Protein AF-A0A1M6LLR6-F1 (afdb_monomer)

Sequence (169 aa):
MPSTTTLPHVFALAPDDRRVAYDAAAARALDAASEASAAHNARKVDPRSVLDYRGYQTMRMVCVLLVRHHDKPASIECSRDGTVARIYLPNSKMIAQPESSADFLLCVIPKWLAQKAELMGVTPDLAGDWSEEQRETWNRLKDARFSINRKIQSPPRLTTHAISRVNTA

Solvent-accessible surface area (backbone atoms only — not comparable to full-atom values): 10228 Å² total; per-residue (Å²): 137,86,84,81,83,82,77,82,80,81,82,75,77,55,75,68,60,50,49,56,51,48,52,57,48,50,51,52,50,50,51,52,50,50,51,51,50,51,52,57,72,64,61,65,86,64,88,72,60,103,67,62,33,57,61,32,40,76,65,42,41,41,51,44,68,31,26,43,75,48,84,47,99,65,28,38,36,25,16,70,40,63,55,90,67,73,42,77,45,47,53,94,59,47,44,76,41,89,86,37,56,85,58,34,42,33,32,39,29,41,42,71,57,35,53,76,69,66,64,64,78,82,82,62,74,75,66,68,97,67,54,71,69,56,52,53,51,49,52,56,48,52,54,47,33,51,53,50,36,49,37,27,76,56,44,82,76,80,77,78,74,75,80,76,76,80,80,85,124

Structure (mmCIF, N/CA/C/O backbone):
data_AF-A0A1M6LLR6-F1
#
_entry.id   AF-A0A1M6LLR6-F1
#
loop_
_atom_site.group_PDB
_atom_site.id
_atom_site.type_symbol
_atom_site.label_atom_id
_atom_site.label_alt_id
_atom_site.label_comp_id
_atom_site.label_asym_id
_atom_site.label_entity_id
_atom_site.label_seq_id
_atom_site.pdbx_PDB_ins_code
_atom_site.Cartn_x
_atom_site.Cartn_y
_atom_site.Cartn_z
_atom_site.occupancy
_atom_site.B_iso_or_equiv
_atom_site.auth_seq_id
_atom_site.auth_comp_id
_atom_site.auth_asym_id
_atom_site.auth_atom_id
_atom_site.pdbx_PDB_model_num
ATOM 1 N N . MET A 1 1 ? 8.058 -29.491 -85.177 1.00 45.19 1 MET A N 1
ATOM 2 C CA . MET A 1 1 ? 7.584 -30.138 -83.936 1.00 45.19 1 MET A CA 1
ATOM 3 C C . MET A 1 1 ? 7.765 -29.139 -82.795 1.00 45.19 1 MET A C 1
ATOM 5 O O . MET A 1 1 ? 8.902 -28.975 -82.374 1.00 45.19 1 MET A O 1
ATOM 9 N N . PRO A 1 2 ? 6.741 -28.381 -82.360 1.00 46.41 2 PRO A N 1
ATOM 10 C CA . PRO A 1 2 ? 6.871 -27.541 -81.174 1.00 46.41 2 PRO A CA 1
ATOM 11 C C . PRO A 1 2 ? 6.541 -28.364 -79.919 1.00 46.41 2 PRO A C 1
ATOM 13 O O . PRO A 1 2 ? 5.460 -28.939 -79.821 1.00 46.41 2 PRO A O 1
ATOM 16 N N . SER A 1 3 ? 7.479 -28.435 -78.976 1.00 44.53 3 SER A N 1
ATOM 17 C CA . SER A 1 3 ? 7.282 -29.079 -77.673 1.00 44.53 3 SER A CA 1
ATOM 18 C C . SER A 1 3 ? 6.487 -28.156 -76.751 1.00 44.53 3 SER A C 1
ATOM 20 O O . SER A 1 3 ? 6.908 -27.036 -76.466 1.00 44.53 3 SER A O 1
ATOM 22 N N . THR A 1 4 ? 5.324 -28.618 -76.300 1.00 45.88 4 THR A N 1
ATOM 23 C CA . THR A 1 4 ? 4.446 -27.906 -75.367 1.00 45.88 4 THR A CA 1
ATOM 24 C C . THR A 1 4 ? 4.966 -28.080 -73.938 1.00 45.88 4 THR A C 1
ATOM 26 O O . THR A 1 4 ? 4.928 -29.177 -73.389 1.00 45.88 4 THR A O 1
ATOM 29 N N . THR A 1 5 ? 5.462 -27.002 -73.328 1.00 50.72 5 THR A N 1
ATOM 30 C CA . THR A 1 5 ? 5.844 -26.976 -71.909 1.00 50.72 5 THR A CA 1
ATOM 31 C C . THR A 1 5 ? 4.598 -26.764 -71.051 1.00 50.72 5 THR A C 1
ATOM 33 O O . THR A 1 5 ? 4.053 -25.664 -70.993 1.00 50.72 5 THR A O 1
ATOM 36 N N . THR A 1 6 ? 4.140 -27.821 -70.385 1.00 50.09 6 THR A N 1
ATOM 37 C CA . THR A 1 6 ? 3.066 -27.773 -69.385 1.00 50.09 6 THR A CA 1
ATOM 38 C C . THR A 1 6 ? 3.591 -27.113 -68.106 1.00 50.09 6 THR A C 1
ATOM 40 O O . THR A 1 6 ? 4.474 -27.657 -67.446 1.00 50.09 6 THR A O 1
ATOM 43 N N . LEU A 1 7 ? 3.072 -25.934 -67.750 1.00 49.78 7 LEU A N 1
ATOM 44 C CA . LEU A 1 7 ? 3.360 -25.290 -66.463 1.00 49.78 7 LEU A CA 1
ATOM 45 C C . LEU A 1 7 ? 2.569 -25.983 -65.335 1.00 49.78 7 LEU A C 1
ATOM 47 O O . LEU A 1 7 ? 1.391 -26.290 -65.533 1.00 49.78 7 LEU A O 1
ATOM 51 N N . PRO A 1 8 ? 3.168 -26.228 -64.153 1.00 49.03 8 PRO A N 1
ATOM 52 C CA . PRO A 1 8 ? 2.475 -26.870 -63.045 1.00 49.03 8 PRO A CA 1
ATOM 53 C C . PRO A 1 8 ? 1.420 -25.938 -62.436 1.00 49.03 8 PRO A C 1
ATOM 55 O O . PRO A 1 8 ? 1.695 -24.797 -62.063 1.00 49.03 8 PRO A O 1
ATOM 58 N N . HIS A 1 9 ? 0.203 -26.469 -62.323 1.00 48.81 9 HIS A N 1
ATOM 59 C CA . HIS A 1 9 ? -0.921 -25.877 -61.609 1.00 48.81 9 HIS A CA 1
ATOM 60 C C . HIS A 1 9 ? -0.516 -25.592 -60.154 1.00 48.81 9 HIS A C 1
ATOM 62 O O . HIS A 1 9 ? -0.227 -26.508 -59.383 1.00 48.81 9 HIS A O 1
ATOM 68 N N . VAL A 1 10 ? -0.499 -24.317 -59.769 1.00 51.88 10 VAL A N 1
ATOM 69 C CA . VAL A 1 10 ? -0.325 -23.903 -58.374 1.00 51.88 10 VAL A CA 1
ATOM 70 C C . VAL A 1 10 ? -1.599 -24.294 -57.622 1.00 51.88 10 VAL A C 1
ATOM 72 O O . VAL A 1 10 ? -2.646 -23.671 -57.797 1.00 51.88 10 VAL A O 1
ATOM 75 N N . PHE A 1 11 ? -1.534 -25.362 -56.826 1.00 53.84 11 PHE A N 1
ATOM 76 C CA . PHE A 1 11 ? -2.622 -25.781 -55.943 1.00 53.84 11 PHE A CA 1
ATOM 77 C C . PHE A 1 11 ? -2.845 -24.714 -54.865 1.00 53.84 11 PHE A C 1
ATOM 79 O O . PHE A 1 11 ? -2.135 -24.650 -53.862 1.00 53.84 11 PHE A O 1
ATOM 86 N N . ALA A 1 12 ? -3.837 -23.850 -55.072 1.00 57.41 12 ALA A N 1
ATOM 87 C CA . ALA A 1 12 ? -4.344 -22.979 -54.026 1.00 57.41 12 ALA A CA 1
ATOM 88 C C . ALA A 1 12 ? -5.117 -23.838 -53.010 1.00 57.41 12 ALA A C 1
ATOM 90 O O . ALA A 1 12 ? -6.173 -24.372 -53.339 1.00 57.41 12 ALA A O 1
ATOM 91 N N . LEU A 1 13 ? -4.589 -23.968 -51.788 1.00 52.91 13 LEU A N 1
ATOM 92 C CA . LEU A 1 13 ? -5.243 -24.673 -50.674 1.00 52.91 13 LEU A CA 1
ATOM 93 C C . LEU A 1 13 ? -6.683 -24.173 -50.482 1.00 52.91 13 LEU A C 1
ATOM 95 O O . LEU A 1 13 ? -6.921 -22.955 -50.544 1.00 52.91 13 LEU A O 1
ATOM 99 N N . ALA A 1 14 ? -7.611 -25.108 -50.258 1.00 59.19 14 ALA A N 1
ATOM 100 C CA . ALA A 1 14 ? -9.032 -24.835 -50.085 1.00 59.19 14 ALA A CA 1
ATOM 101 C C . ALA A 1 14 ? -9.282 -23.941 -48.849 1.00 59.19 14 ALA A C 1
ATOM 103 O O . ALA A 1 14 ? -8.467 -23.920 -47.923 1.00 59.19 14 ALA A O 1
ATOM 104 N N . PRO A 1 15 ? -10.378 -23.161 -48.809 1.00 60.00 15 PRO A N 1
ATOM 105 C CA . PRO A 1 15 ? -10.627 -22.182 -47.744 1.00 60.00 15 PRO A CA 1
ATOM 106 C C . PRO A 1 15 ? -10.642 -22.770 -46.324 1.00 60.00 15 PRO A C 1
ATOM 108 O O . PRO A 1 15 ? -10.207 -22.097 -45.389 1.00 60.00 15 PRO A O 1
ATOM 111 N N . ASP A 1 16 ? -11.092 -24.017 -46.168 1.00 59.38 16 ASP A N 1
ATOM 112 C CA . ASP A 1 16 ? -11.144 -24.704 -44.873 1.00 59.38 16 ASP A CA 1
ATOM 113 C C . ASP A 1 16 ? -9.754 -25.141 -44.384 1.00 59.38 16 ASP A C 1
ATOM 115 O O . ASP A 1 16 ? -9.439 -24.969 -43.206 1.00 59.38 16 ASP A O 1
ATOM 119 N N . ASP A 1 17 ? -8.859 -25.550 -45.289 1.00 58.59 17 ASP A N 1
ATOM 120 C CA . ASP A 1 17 ? -7.465 -25.883 -44.953 1.00 58.59 17 ASP A CA 1
ATOM 121 C C . ASP A 1 17 ? -6.675 -24.649 -44.495 1.00 58.59 17 ASP A C 1
ATOM 123 O O . ASP A 1 17 ? -5.777 -24.735 -43.654 1.00 58.59 17 ASP A O 1
ATOM 127 N N . ARG A 1 18 ? -7.030 -23.463 -45.012 1.00 57.47 18 ARG A N 1
ATOM 128 C CA . ARG A 1 18 ? -6.416 -22.199 -44.582 1.00 57.47 18 ARG A CA 1
ATOM 129 C C . ARG A 1 18 ? -6.793 -21.856 -43.151 1.00 57.47 18 ARG A C 1
ATOM 131 O O . ARG A 1 18 ? -5.926 -21.410 -42.412 1.00 57.47 18 ARG A O 1
ATOM 138 N N . ARG A 1 19 ? -8.050 -22.073 -42.747 1.00 64.62 19 ARG A N 1
ATOM 139 C CA . ARG A 1 19 ? -8.503 -21.825 -41.366 1.00 64.62 19 ARG A CA 1
ATOM 140 C C . ARG A 1 19 ? -7.748 -22.696 -40.372 1.00 64.62 19 ARG A C 1
ATOM 142 O O . ARG A 1 19 ? -7.179 -22.162 -39.431 1.00 64.62 19 ARG A O 1
ATOM 149 N N . VAL A 1 20 ? -7.624 -23.990 -40.661 1.00 69.44 20 VAL A N 1
ATOM 150 C CA . VAL A 1 20 ? -6.840 -24.920 -39.833 1.00 69.44 20 VAL A CA 1
ATOM 151 C C . VAL A 1 20 ? -5.369 -24.492 -39.757 1.00 69.44 20 VAL A C 1
ATOM 153 O O . VAL A 1 20 ? -4.770 -24.508 -38.682 1.00 69.44 20 VAL A O 1
ATOM 156 N N . ALA A 1 21 ? -4.784 -24.040 -40.871 1.00 69.25 21 ALA A N 1
ATOM 157 C CA . ALA A 1 21 ? -3.415 -23.528 -40.888 1.00 69.25 21 ALA A CA 1
ATOM 158 C C . ALA A 1 21 ? -3.250 -22.220 -40.089 1.00 69.25 21 ALA A C 1
ATOM 160 O O . ALA A 1 21 ? -2.228 -22.042 -39.421 1.00 69.25 21 ALA A O 1
ATOM 161 N N . TYR A 1 22 ? -4.240 -21.323 -40.130 1.00 71.69 22 TYR A N 1
ATOM 162 C CA . TYR A 1 22 ? -4.252 -20.088 -39.345 1.00 71.69 22 TYR A CA 1
ATOM 163 C C . TYR A 1 22 ? -4.425 -20.363 -37.854 1.00 71.69 22 TYR A C 1
ATOM 165 O O . TYR A 1 22 ? -3.678 -19.794 -37.063 1.00 71.69 22 TYR A O 1
ATOM 173 N N . ASP A 1 23 ? -5.318 -21.271 -37.468 1.00 72.00 23 ASP A N 1
ATOM 174 C CA . ASP A 1 23 ? -5.530 -21.647 -36.068 1.00 72.00 23 ASP A CA 1
ATOM 175 C C . ASP A 1 23 ? -4.280 -22.324 -35.491 1.00 72.00 23 ASP A C 1
ATOM 177 O O . ASP A 1 23 ? -3.820 -21.982 -34.401 1.00 72.00 23 ASP A O 1
ATOM 181 N N . ALA A 1 24 ? -3.636 -23.200 -36.268 1.00 76.25 24 ALA A N 1
ATOM 182 C CA . ALA A 1 24 ? -2.366 -23.816 -35.890 1.00 76.25 24 ALA A CA 1
ATOM 183 C C . ALA A 1 24 ? -1.201 -22.810 -35.833 1.00 76.25 24 ALA A C 1
ATOM 185 O O . ALA A 1 24 ? -0.244 -23.000 -35.080 1.00 76.25 24 ALA A O 1
ATOM 186 N N . ALA A 1 25 ? -1.225 -21.749 -36.644 1.00 72.88 25 ALA A N 1
ATOM 187 C CA . ALA A 1 25 ? -0.246 -20.664 -36.568 1.00 72.88 25 ALA A CA 1
ATOM 188 C C . ALA A 1 25 ? -0.504 -19.749 -35.360 1.00 72.88 25 ALA A C 1
ATOM 190 O O . ALA A 1 25 ? 0.448 -19.352 -34.689 1.00 72.88 25 ALA A O 1
ATOM 191 N N . ALA A 1 26 ? -1.770 -19.466 -35.050 1.00 72.81 26 ALA A N 1
ATOM 192 C CA . ALA A 1 26 ? -2.179 -18.673 -33.898 1.00 72.81 26 ALA A CA 1
ATOM 193 C C . ALA A 1 26 ? -1.842 -19.381 -32.580 1.00 72.81 26 ALA A C 1
ATOM 195 O O . ALA A 1 26 ? -1.263 -18.754 -31.697 1.00 72.81 26 ALA A O 1
ATOM 196 N N . ALA A 1 27 ? -2.111 -20.687 -32.476 1.00 77.88 27 ALA A N 1
ATOM 197 C CA . ALA A 1 27 ? -1.740 -21.495 -31.314 1.00 77.88 27 ALA A CA 1
ATOM 198 C C . ALA A 1 27 ? -0.223 -21.467 -31.070 1.00 77.88 27 ALA A C 1
ATOM 200 O O . ALA A 1 27 ? 0.225 -21.123 -29.981 1.00 77.88 27 ALA A O 1
ATOM 201 N N . ARG A 1 28 ? 0.580 -21.686 -32.122 1.00 77.81 28 ARG A N 1
ATOM 202 C CA . ARG A 1 28 ? 2.049 -21.606 -32.034 1.00 77.81 28 ARG A CA 1
ATOM 203 C C . ARG A 1 28 ? 2.555 -20.216 -31.651 1.00 77.81 28 ARG A C 1
ATOM 205 O O . ARG A 1 28 ? 3.538 -20.107 -30.926 1.00 77.81 28 ARG A O 1
ATOM 212 N N . ALA A 1 29 ? 1.911 -19.154 -32.132 1.00 73.62 29 ALA A N 1
ATOM 213 C CA . ALA A 1 29 ? 2.262 -17.788 -31.752 1.00 73.62 29 ALA A CA 1
ATOM 214 C C . ALA A 1 29 ? 1.934 -17.503 -30.278 1.00 73.62 29 ALA A C 1
ATOM 216 O O . ALA A 1 29 ? 2.697 -16.808 -29.608 1.00 73.62 29 ALA A O 1
ATOM 217 N N . LEU A 1 30 ? 0.830 -18.057 -29.770 1.00 74.62 30 LEU A N 1
ATOM 218 C CA . LEU A 1 30 ? 0.432 -17.935 -28.370 1.00 74.62 3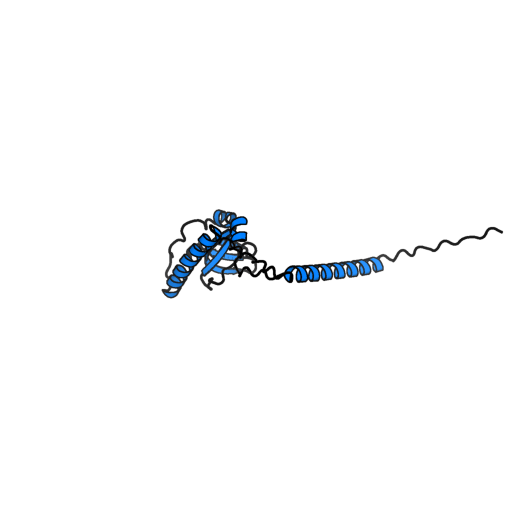0 LEU A CA 1
ATOM 219 C C . LEU A 1 30 ? 1.410 -18.672 -27.445 1.00 74.62 30 LEU A C 1
ATOM 221 O O . LEU A 1 30 ? 1.852 -18.103 -26.448 1.00 74.62 30 LEU A O 1
ATOM 225 N N . ASP A 1 31 ? 1.802 -19.892 -27.816 1.00 78.88 31 ASP A N 1
ATOM 226 C CA . ASP A 1 31 ? 2.773 -20.694 -27.069 1.00 78.88 31 ASP A CA 1
ATOM 227 C C . ASP A 1 31 ? 4.150 -20.021 -27.060 1.00 78.88 31 ASP A C 1
ATOM 229 O O . ASP A 1 31 ? 4.745 -19.838 -25.999 1.00 78.88 31 ASP A O 1
ATOM 233 N N . ALA A 1 32 ? 4.612 -19.522 -28.212 1.00 73.06 32 ALA A N 1
ATOM 234 C CA . ALA A 1 32 ? 5.861 -18.767 -28.304 1.00 73.06 32 ALA A CA 1
ATOM 235 C C . ALA A 1 32 ? 5.828 -17.467 -27.478 1.00 73.06 32 ALA A C 1
ATOM 237 O O . ALA A 1 32 ? 6.834 -17.085 -26.879 1.00 73.06 32 ALA A O 1
ATOM 238 N N . ALA A 1 33 ? 4.681 -16.782 -27.411 1.00 66.94 33 ALA A N 1
ATOM 239 C CA . ALA A 1 33 ? 4.509 -15.600 -26.569 1.00 66.94 33 ALA A CA 1
ATOM 240 C C . ALA A 1 33 ? 4.506 -15.953 -25.071 1.00 66.94 33 ALA A C 1
ATOM 242 O O . ALA A 1 33 ? 5.089 -15.223 -24.265 1.00 66.94 33 ALA A O 1
ATOM 243 N N . SER A 1 34 ? 3.895 -17.081 -24.703 1.00 69.19 34 SER A N 1
ATOM 244 C CA . SER A 1 34 ? 3.884 -17.613 -23.338 1.00 69.19 34 SER A CA 1
ATOM 245 C C . SER A 1 34 ? 5.294 -18.003 -22.883 1.00 69.19 34 SER A C 1
ATOM 247 O O . SER A 1 34 ? 5.752 -17.563 -21.827 1.00 69.19 34 SER A O 1
ATOM 249 N N . GLU A 1 35 ? 6.041 -18.723 -23.722 1.00 68.62 35 GLU A N 1
ATOM 250 C CA . GLU A 1 35 ? 7.433 -19.097 -23.459 1.00 68.62 35 GLU A CA 1
ATOM 251 C C . GLU A 1 35 ? 8.358 -17.878 -23.407 1.00 68.62 35 GLU A C 1
ATOM 253 O O . GLU A 1 35 ? 9.211 -17.787 -22.523 1.00 68.62 35 GLU A O 1
ATOM 258 N N . ALA A 1 36 ? 8.169 -16.893 -24.291 1.00 65.75 36 ALA A N 1
ATOM 259 C CA . ALA A 1 36 ? 8.917 -15.640 -24.244 1.00 65.75 36 ALA A CA 1
ATOM 260 C C . ALA A 1 36 ? 8.625 -14.845 -22.960 1.00 65.75 36 ALA A C 1
ATOM 262 O O . ALA A 1 36 ? 9.546 -14.265 -22.383 1.00 65.75 36 ALA A O 1
ATOM 263 N N . SER A 1 37 ? 7.377 -14.845 -22.479 1.00 55.00 37 SER A N 1
ATOM 264 C CA . SER A 1 37 ? 6.997 -14.232 -21.200 1.00 55.00 37 SER A CA 1
ATOM 265 C C . SER A 1 37 ? 7.629 -14.967 -20.015 1.00 55.00 37 SER A C 1
ATOM 267 O O . SER A 1 37 ? 8.234 -14.336 -19.147 1.00 55.00 37 SER A O 1
ATOM 269 N N . ALA A 1 38 ? 7.590 -16.301 -20.012 1.00 60.12 38 ALA A N 1
ATOM 270 C CA . ALA A 1 38 ? 8.233 -17.125 -18.993 1.00 60.12 38 ALA A CA 1
ATOM 271 C C . ALA A 1 38 ? 9.758 -16.924 -18.975 1.00 60.12 38 ALA A C 1
ATOM 273 O O . ALA A 1 38 ? 10.346 -16.732 -17.912 1.00 60.12 38 ALA A O 1
ATOM 274 N N . ALA A 1 39 ? 10.400 -16.871 -20.144 1.00 59.84 39 ALA A N 1
ATOM 275 C CA . ALA A 1 39 ? 11.830 -16.609 -20.282 1.00 59.84 39 ALA A CA 1
ATOM 276 C C . ALA A 1 39 ? 12.207 -15.165 -19.905 1.00 59.84 39 ALA A C 1
ATOM 278 O O . ALA A 1 39 ? 13.278 -14.939 -19.342 1.00 59.84 39 ALA A O 1
ATOM 279 N N . HIS A 1 40 ? 11.339 -14.185 -20.174 1.00 54.25 40 HIS A N 1
ATOM 280 C CA . HIS A 1 40 ? 11.505 -12.809 -19.704 1.00 54.25 40 HIS A CA 1
ATOM 281 C C . HIS A 1 40 ? 11.416 -12.733 -18.172 1.00 54.25 40 HIS A C 1
ATOM 283 O O . HIS A 1 40 ? 12.237 -12.069 -17.546 1.00 54.25 40 HIS A O 1
ATOM 289 N N . ASN A 1 41 ? 10.488 -13.474 -17.562 1.00 54.34 41 ASN A N 1
ATOM 290 C CA . ASN A 1 41 ? 10.348 -13.571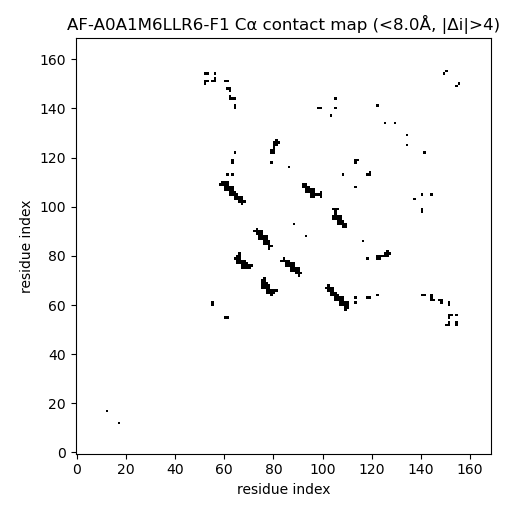 -16.107 1.00 54.34 41 ASN A CA 1
ATOM 291 C C . ASN A 1 41 ? 11.476 -14.391 -15.449 1.00 54.34 41 ASN A C 1
ATOM 293 O O . ASN A 1 41 ? 11.794 -14.171 -14.284 1.00 54.34 41 ASN A O 1
ATOM 297 N N . ALA A 1 42 ? 12.123 -15.296 -16.192 1.00 54.59 42 ALA A N 1
ATOM 298 C CA . ALA A 1 42 ? 13.272 -16.081 -15.736 1.00 54.59 42 ALA A CA 1
ATOM 299 C C . ALA A 1 42 ? 14.622 -15.340 -15.855 1.00 54.59 42 ALA A C 1
ATOM 301 O O . ALA A 1 42 ? 15.630 -15.777 -15.289 1.00 54.59 42 ALA A O 1
ATOM 302 N N . ARG A 1 43 ? 14.689 -14.213 -16.579 1.00 52.03 43 ARG A N 1
ATOM 303 C CA . ARG A 1 43 ? 15.922 -13.425 -16.718 1.00 52.03 43 ARG A CA 1
ATOM 304 C C . ARG A 1 43 ? 16.177 -12.599 -15.455 1.00 52.03 43 ARG A C 1
ATOM 306 O O . ARG A 1 43 ? 15.740 -11.464 -15.343 1.00 52.03 43 ARG A O 1
ATOM 313 N N . LYS A 1 44 ? 16.994 -13.190 -14.574 1.00 47.41 44 LYS A N 1
ATOM 314 C CA . LYS A 1 44 ? 17.635 -12.618 -13.376 1.00 47.41 44 LYS A CA 1
ATOM 315 C C . LYS A 1 44 ? 16.657 -12.088 -12.325 1.00 47.41 44 LYS A C 1
ATOM 317 O O . LYS A 1 44 ? 16.201 -10.953 -12.391 1.00 47.41 44 LYS A O 1
ATOM 322 N N . VAL A 1 45 ? 16.499 -12.863 -11.254 1.00 47.66 45 VAL A N 1
ATOM 323 C CA . VAL A 1 45 ? 16.222 -12.291 -9.934 1.00 47.66 45 VAL A CA 1
ATOM 324 C C . VAL A 1 45 ? 17.383 -11.339 -9.623 1.00 47.66 45 VAL A C 1
ATOM 326 O O . VAL A 1 45 ? 18.495 -11.776 -9.327 1.00 47.66 45 VAL A O 1
ATOM 329 N N . ASP A 1 46 ? 17.166 -10.037 -9.813 1.00 44.72 46 ASP A N 1
ATOM 330 C CA . ASP A 1 46 ? 18.111 -9.006 -9.389 1.00 44.72 46 ASP A CA 1
ATOM 331 C C . ASP A 1 46 ? 18.280 -9.142 -7.860 1.00 44.72 46 ASP A C 1
ATOM 333 O O . ASP A 1 46 ? 17.278 -9.212 -7.147 1.00 44.72 46 ASP A O 1
ATOM 337 N N . PRO A 1 47 ? 19.512 -9.206 -7.322 1.00 43.62 47 PRO A N 1
ATOM 338 C CA . PRO A 1 47 ? 19.770 -9.351 -5.884 1.00 43.62 47 PRO A CA 1
ATOM 339 C C . PRO A 1 47 ? 19.305 -8.153 -5.031 1.00 43.62 47 PRO A C 1
ATOM 341 O O . PRO A 1 47 ? 19.509 -8.137 -3.815 1.00 43.62 47 PRO A O 1
ATOM 344 N N . ARG A 1 48 ? 18.677 -7.138 -5.632 1.00 49.03 48 ARG A N 1
ATOM 345 C CA . ARG A 1 48 ? 17.940 -6.083 -4.931 1.00 49.03 48 ARG A CA 1
ATOM 346 C C . ARG A 1 48 ? 16.658 -6.670 -4.343 1.00 49.03 48 ARG A C 1
ATOM 348 O O . ARG A 1 48 ? 15.649 -6.802 -5.026 1.00 49.03 48 ARG A O 1
ATOM 355 N N . SER A 1 49 ? 16.747 -7.040 -3.068 1.00 44.97 49 SER A N 1
ATOM 356 C CA . SER A 1 49 ? 15.639 -7.449 -2.204 1.00 44.97 49 SER A CA 1
ATOM 357 C C . SER A 1 49 ? 14.334 -6.722 -2.530 1.00 44.97 49 SER A C 1
ATOM 359 O O . SER A 1 49 ? 14.367 -5.517 -2.726 1.00 44.97 49 SER A O 1
ATOM 361 N N . VAL A 1 50 ? 13.234 -7.485 -2.568 1.00 53.53 50 VAL A N 1
ATOM 362 C CA . VAL A 1 50 ? 11.786 -7.230 -2.339 1.00 53.53 50 VAL A CA 1
ATOM 363 C C . VAL A 1 50 ? 11.198 -5.800 -2.489 1.00 53.53 50 VAL A C 1
ATOM 365 O O . VAL A 1 50 ? 10.016 -5.677 -2.787 1.00 53.53 50 VAL A O 1
ATOM 368 N N . LEU A 1 51 ? 11.948 -4.707 -2.332 1.00 58.78 51 LEU A N 1
ATOM 369 C CA . LEU A 1 51 ? 11.538 -3.311 -2.482 1.00 58.78 51 LEU A CA 1
ATOM 370 C C . LEU A 1 51 ? 12.653 -2.477 -3.161 1.00 58.78 51 LEU A C 1
ATOM 372 O O . LEU A 1 51 ? 13.563 -1.973 -2.496 1.00 58.78 51 LEU A O 1
ATOM 376 N N . ASP A 1 52 ? 12.571 -2.270 -4.482 1.00 73.00 52 ASP A N 1
ATOM 377 C CA . ASP A 1 52 ? 13.458 -1.343 -5.209 1.00 73.00 52 ASP A CA 1
ATOM 378 C C . ASP A 1 52 ? 13.063 0.122 -4.949 1.00 73.00 52 ASP A C 1
ATOM 380 O O . ASP A 1 52 ? 12.386 0.786 -5.740 1.00 73.00 52 ASP A O 1
ATOM 384 N N . TYR A 1 53 ? 13.510 0.655 -3.811 1.00 76.38 53 TYR A N 1
ATOM 385 C CA . TYR A 1 53 ? 13.217 2.029 -3.402 1.00 76.38 53 TYR A CA 1
ATOM 386 C C . TYR A 1 53 ? 13.732 3.094 -4.381 1.00 76.38 53 TYR A C 1
ATOM 388 O O . TYR A 1 53 ? 13.188 4.199 -4.413 1.00 76.38 53 TYR A O 1
ATOM 396 N N . ARG A 1 54 ? 14.749 2.781 -5.198 1.00 74.31 54 ARG A N 1
ATOM 397 C CA . ARG A 1 54 ? 15.239 3.692 -6.245 1.00 74.31 54 ARG A CA 1
ATOM 398 C C . ARG A 1 54 ? 14.231 3.787 -7.378 1.00 74.31 54 ARG A C 1
ATOM 400 O O . ARG A 1 54 ? 13.842 4.894 -7.743 1.00 74.31 54 ARG A O 1
ATOM 407 N N . GLY A 1 55 ? 13.761 2.641 -7.871 1.00 81.44 55 GLY A N 1
ATOM 408 C CA . GLY A 1 55 ? 12.669 2.582 -8.839 1.00 81.44 55 GLY A CA 1
ATOM 409 C C . GLY A 1 55 ? 11.426 3.313 -8.328 1.00 81.44 55 GLY A C 1
ATOM 410 O O . GLY A 1 55 ? 10.852 4.139 -9.038 1.00 81.44 55 GLY A O 1
ATOM 411 N N . TYR A 1 56 ? 11.071 3.111 -7.057 1.00 85.94 56 TYR A N 1
ATOM 412 C CA . TYR A 1 56 ? 9.950 3.807 -6.419 1.00 85.94 56 TYR A CA 1
ATOM 413 C C . TYR A 1 56 ? 10.132 5.325 -6.376 1.00 85.94 56 TYR A C 1
ATOM 415 O O . TYR A 1 56 ? 9.176 6.056 -6.644 1.00 85.94 56 TYR A O 1
ATOM 423 N N . GLN A 1 57 ? 11.341 5.818 -6.097 1.00 84.19 57 GLN A N 1
ATOM 424 C CA . GLN A 1 57 ? 11.631 7.250 -6.135 1.00 84.19 57 GLN A CA 1
ATOM 425 C C . GLN A 1 57 ? 11.422 7.821 -7.543 1.00 84.19 57 GLN A C 1
ATOM 427 O O . GLN A 1 57 ? 10.738 8.837 -7.704 1.00 84.19 57 GLN A O 1
ATOM 432 N N . THR A 1 58 ? 11.975 7.153 -8.561 1.00 83.88 58 THR A N 1
ATOM 433 C CA . THR A 1 58 ? 11.870 7.559 -9.969 1.00 83.88 58 THR A CA 1
ATOM 434 C C . THR A 1 58 ? 10.419 7.565 -10.446 1.00 83.88 58 THR A C 1
ATOM 436 O O . THR A 1 58 ? 9.983 8.524 -11.079 1.00 83.88 58 THR A O 1
ATOM 439 N N . MET A 1 59 ? 9.642 6.546 -10.074 1.00 84.75 59 MET A N 1
ATOM 440 C CA . MET A 1 59 ? 8.218 6.423 -10.409 1.00 84.75 59 MET A CA 1
ATOM 441 C C . MET A 1 59 ? 7.299 7.281 -9.526 1.00 84.75 59 MET A C 1
ATOM 443 O O . MET A 1 59 ? 6.079 7.236 -9.682 1.00 84.75 59 MET A O 1
ATOM 447 N N . ARG A 1 60 ? 7.860 8.083 -8.608 1.00 89.56 60 ARG A N 1
ATOM 448 C CA . ARG A 1 60 ? 7.110 8.929 -7.664 1.00 89.56 60 ARG A CA 1
ATOM 449 C C . ARG A 1 60 ? 6.084 8.127 -6.858 1.00 89.56 60 ARG A C 1
ATOM 451 O O . ARG A 1 60 ? 4.941 8.553 -6.702 1.00 89.56 60 ARG A O 1
ATOM 458 N N . MET A 1 61 ? 6.489 6.972 -6.347 1.00 91.44 61 MET A N 1
ATOM 459 C CA . MET A 1 61 ? 5.668 6.161 -5.453 1.00 91.44 61 MET A CA 1
ATOM 460 C C . MET A 1 61 ? 5.721 6.711 -4.022 1.00 91.44 61 MET A C 1
ATOM 462 O O . MET A 1 61 ? 6.672 7.391 -3.634 1.00 91.44 61 MET A O 1
ATOM 466 N N . VAL A 1 62 ? 4.695 6.417 -3.232 1.00 92.31 62 VAL A N 1
ATOM 467 C CA . VAL A 1 62 ? 4.589 6.772 -1.813 1.00 92.31 62 VAL A CA 1
ATOM 468 C C . VAL A 1 62 ? 3.979 5.613 -1.040 1.00 92.31 62 VAL A C 1
ATOM 470 O O . VAL A 1 62 ? 3.153 4.876 -1.572 1.00 92.31 62 VAL A O 1
ATOM 473 N N . CYS A 1 63 ? 4.376 5.462 0.218 1.00 92.12 63 CYS A N 1
ATOM 474 C CA . CYS A 1 63 ? 3.806 4.481 1.130 1.00 92.12 63 CYS A CA 1
ATOM 475 C C . CYS A 1 63 ? 2.672 5.101 1.956 1.00 92.12 63 CYS A C 1
ATOM 477 O O . CYS A 1 63 ? 2.832 6.164 2.577 1.00 92.12 63 CYS A O 1
ATOM 479 N N . VAL A 1 64 ? 1.525 4.432 1.971 1.00 92.94 64 VAL A N 1
ATOM 480 C CA . VAL A 1 64 ? 0.321 4.827 2.706 1.00 92.94 64 VAL A CA 1
ATOM 481 C C . VAL A 1 64 ? -0.137 3.680 3.604 1.00 92.94 64 VAL A C 1
ATOM 483 O O . VAL A 1 64 ? 0.062 2.509 3.283 1.00 92.94 64 VAL A O 1
ATOM 486 N N . LEU A 1 65 ? -0.723 4.042 4.743 1.00 93.19 65 LEU A N 1
ATOM 487 C CA . LEU A 1 65 ? -1.309 3.119 5.711 1.00 93.19 65 LEU A CA 1
ATOM 488 C C . LEU A 1 65 ? -2.817 3.348 5.732 1.00 93.19 65 LEU A C 1
ATOM 490 O O . LEU A 1 65 ? -3.247 4.500 5.809 1.00 93.19 65 LEU A O 1
ATOM 494 N N . LEU A 1 66 ? -3.582 2.267 5.623 1.00 92.12 66 LEU A N 1
ATOM 495 C CA . LEU A 1 66 ? -5.030 2.285 5.449 1.00 92.12 66 LEU A CA 1
ATOM 496 C C . LEU A 1 66 ? -5.681 1.178 6.275 1.00 92.12 66 LEU A C 1
ATOM 498 O O . LEU A 1 66 ? -5.062 0.152 6.553 1.00 92.12 66 LEU A O 1
ATOM 502 N N . VAL A 1 67 ? -6.952 1.368 6.602 1.00 91.38 67 VAL A N 1
ATOM 503 C CA . VAL A 1 67 ? -7.805 0.342 7.208 1.00 91.38 67 VAL A CA 1
ATOM 504 C C . VAL A 1 67 ? -8.481 -0.439 6.098 1.00 91.38 67 VAL A C 1
ATOM 506 O O . VAL A 1 67 ? -9.128 0.151 5.230 1.00 91.38 67 VAL A O 1
ATOM 509 N N . ARG A 1 68 ? -8.306 -1.754 6.103 1.00 91.12 68 ARG A N 1
ATOM 510 C CA . ARG A 1 68 ? -8.896 -2.670 5.135 1.00 91.12 68 ARG A CA 1
ATOM 511 C C . ARG A 1 68 ? -10.308 -3.035 5.587 1.00 91.12 68 ARG A C 1
ATOM 513 O O . ARG A 1 68 ? -10.512 -3.387 6.740 1.00 91.12 68 ARG A O 1
ATOM 520 N N . HIS A 1 69 ? -11.267 -2.959 4.669 1.00 88.62 69 HIS A N 1
ATOM 521 C CA . HIS A 1 69 ? -12.657 -3.353 4.924 1.00 88.62 69 HIS A CA 1
ATOM 522 C C . HIS A 1 69 ? -13.017 -4.636 4.184 1.00 88.62 69 HIS A C 1
ATOM 524 O O . HIS A 1 69 ? -13.545 -5.569 4.777 1.00 88.62 69 HIS A O 1
ATOM 530 N N . HIS A 1 70 ? -12.746 -4.684 2.877 1.00 85.81 70 HIS A N 1
ATOM 531 C CA . HIS A 1 70 ? -13.093 -5.833 2.045 1.00 85.81 70 HIS A CA 1
ATOM 532 C C . HIS A 1 70 ? -12.144 -5.967 0.853 1.00 85.81 70 HIS A C 1
ATOM 534 O O . HIS A 1 70 ? -11.890 -5.003 0.127 1.00 85.81 70 HIS A O 1
ATOM 540 N N . ASP A 1 71 ? -11.702 -7.191 0.577 1.00 85.44 71 ASP A N 1
ATOM 541 C CA . ASP A 1 71 ? -10.868 -7.497 -0.582 1.00 85.44 71 ASP A CA 1
ATOM 542 C C . ASP A 1 71 ? -11.744 -7.936 -1.760 1.00 85.44 71 ASP A C 1
ATOM 544 O O . ASP A 1 71 ? -12.511 -8.893 -1.668 1.00 85.44 71 ASP A O 1
ATOM 548 N N . LYS A 1 72 ? -11.679 -7.210 -2.881 1.00 84.69 72 LYS A N 1
ATOM 549 C CA . LYS A 1 72 ? -12.312 -7.610 -4.147 1.00 84.69 72 LYS A CA 1
ATOM 550 C C . LYS A 1 72 ? -11.218 -8.074 -5.117 1.00 84.69 72 LYS A C 1
ATOM 552 O O . LYS A 1 72 ? -10.089 -7.584 -5.044 1.00 84.69 72 LYS A O 1
ATOM 557 N N . PRO A 1 73 ? -11.528 -8.955 -6.086 1.00 83.06 73 PRO A N 1
ATOM 558 C CA . PRO A 1 73 ? -10.518 -9.497 -7.001 1.00 83.06 73 PRO A CA 1
ATOM 559 C C . PRO A 1 73 ? -9.695 -8.429 -7.744 1.00 83.06 73 PRO A C 1
ATOM 561 O O . PRO A 1 73 ? -8.494 -8.591 -7.948 1.00 83.06 73 PRO A O 1
ATOM 564 N N . ALA A 1 74 ? -10.324 -7.308 -8.117 1.00 87.12 74 ALA A N 1
ATOM 565 C CA . ALA A 1 74 ? -9.680 -6.223 -8.862 1.00 87.12 74 ALA A CA 1
ATOM 566 C C . ALA A 1 74 ? -9.238 -5.027 -7.995 1.00 87.12 74 ALA A C 1
ATOM 568 O O . ALA A 1 74 ? -8.465 -4.185 -8.463 1.00 87.12 74 ALA A O 1
ATOM 569 N N . SER A 1 75 ? -9.726 -4.916 -6.758 1.00 91.88 75 SER A N 1
ATOM 570 C CA . SER A 1 75 ? -9.511 -3.740 -5.909 1.00 91.88 75 SER A CA 1
ATOM 571 C C . SER A 1 75 ? -9.695 -4.047 -4.430 1.00 91.88 75 SER A C 1
ATOM 573 O O . SER A 1 75 ? -10.563 -4.839 -4.078 1.00 91.88 75 SER A O 1
ATOM 575 N N . ILE A 1 76 ? -9.010 -3.313 -3.564 1.00 90.25 76 ILE A N 1
ATOM 576 C CA . ILE A 1 76 ? -9.263 -3.339 -2.123 1.00 90.25 76 ILE A CA 1
ATOM 577 C C . ILE A 1 76 ? -10.140 -2.155 -1.729 1.00 90.25 76 ILE A C 1
ATOM 579 O O . ILE A 1 76 ? -9.891 -1.012 -2.118 1.00 90.25 76 ILE A O 1
ATOM 583 N N . GLU A 1 77 ? -11.179 -2.449 -0.955 1.00 92.06 77 GLU A N 1
ATOM 584 C CA . GLU A 1 77 ? -12.017 -1.469 -0.282 1.00 92.06 77 GLU A CA 1
ATOM 585 C C . GLU A 1 77 ? -11.390 -1.138 1.072 1.00 92.06 77 GLU A C 1
ATOM 587 O O . GLU A 1 77 ? -11.205 -2.006 1.928 1.00 92.06 77 GLU A O 1
ATOM 592 N N . CYS A 1 78 ? -11.020 0.123 1.248 1.00 91.44 78 CYS A N 1
ATOM 593 C CA . CYS A 1 78 ? -10.266 0.594 2.399 1.00 91.44 78 CYS A CA 1
ATOM 594 C C . CYS A 1 78 ? -10.744 1.977 2.843 1.00 91.44 78 CYS A C 1
ATOM 596 O O . CYS A 1 78 ? -11.540 2.622 2.171 1.00 91.44 78 CYS A O 1
ATOM 598 N N . SER A 1 79 ? -10.278 2.436 3.992 1.00 89.81 79 SER A N 1
ATOM 599 C CA . SER A 1 79 ? -10.492 3.801 4.474 1.00 89.81 79 SER A CA 1
ATOM 600 C C . SER A 1 79 ? -9.207 4.324 5.097 1.00 89.81 79 SER A C 1
ATOM 602 O O . SER A 1 79 ? -8.284 3.560 5.387 1.00 89.81 79 SER A O 1
ATOM 604 N N . ARG A 1 80 ? -9.125 5.637 5.288 1.00 85.25 80 ARG A N 1
ATOM 605 C CA . ARG A 1 80 ? -7.921 6.268 5.832 1.00 85.25 80 ARG A CA 1
ATOM 606 C C . ARG A 1 80 ? -7.750 6.029 7.338 1.00 85.25 80 ARG A C 1
ATOM 608 O O . ARG A 1 80 ? -6.621 5.957 7.806 1.00 85.25 80 ARG A O 1
ATOM 615 N N . ASP A 1 81 ? -8.852 5.917 8.067 1.00 80.31 81 ASP A N 1
ATOM 616 C CA . ASP A 1 81 ? -8.934 5.981 9.534 1.00 80.31 81 ASP A CA 1
ATOM 617 C C . ASP A 1 81 ? -9.986 5.038 10.142 1.00 80.31 81 ASP A C 1
ATOM 619 O O . ASP A 1 81 ? -10.228 5.076 11.345 1.00 80.31 81 ASP A O 1
ATOM 623 N N . GLY A 1 82 ? -10.621 4.192 9.327 1.00 75.75 82 GLY A N 1
ATOM 624 C CA . GLY A 1 82 ? -11.728 3.335 9.755 1.0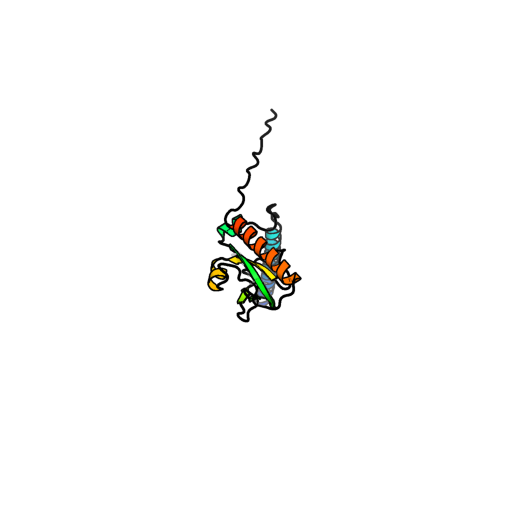0 75.75 82 GLY A CA 1
ATOM 625 C C . GLY A 1 82 ? -13.106 3.984 9.604 1.00 75.75 82 GLY A C 1
ATOM 626 O O . GLY A 1 82 ? -14.102 3.360 9.959 1.00 75.75 82 GLY A O 1
ATOM 627 N N . THR A 1 83 ? -13.193 5.204 9.059 1.00 75.00 83 THR A N 1
ATOM 628 C CA . THR A 1 83 ? -14.476 5.879 8.817 1.00 75.00 83 THR A CA 1
ATOM 629 C C . THR A 1 83 ? -15.271 5.273 7.654 1.00 75.00 83 THR A C 1
ATOM 631 O O . THR A 1 83 ? -14.805 4.426 6.887 1.00 75.00 83 THR A O 1
ATOM 634 N N . VAL A 1 84 ? -16.510 5.755 7.504 1.00 69.00 84 VAL A N 1
ATOM 635 C CA . VAL A 1 84 ? -17.454 5.361 6.444 1.00 69.00 84 VAL A CA 1
ATOM 636 C C . VAL A 1 84 ? -16.996 5.821 5.050 1.00 69.00 84 VAL A C 1
ATOM 638 O O . VAL A 1 84 ? -17.494 5.312 4.048 1.00 69.00 84 VAL A O 1
ATOM 641 N N . ALA A 1 85 ? -1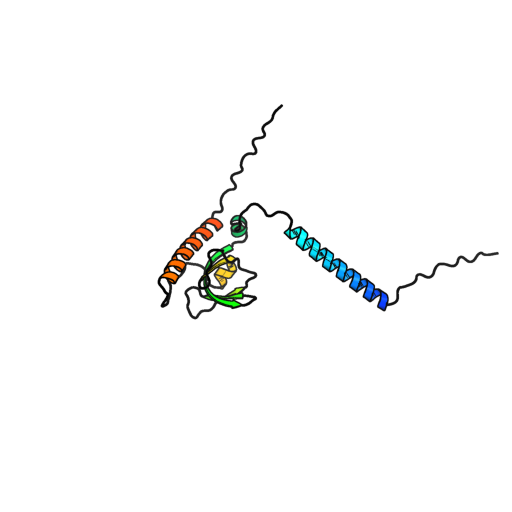6.044 6.754 4.946 1.00 79.81 85 ALA A N 1
ATOM 642 C CA . ALA A 1 85 ? -15.513 7.206 3.663 1.00 79.81 85 ALA A CA 1
ATOM 643 C C . ALA A 1 85 ? -14.629 6.114 3.031 1.00 79.81 85 ALA A C 1
ATOM 645 O O . ALA A 1 85 ? -13.440 5.982 3.333 1.00 79.81 85 ALA A O 1
ATOM 646 N N . ARG A 1 86 ? -15.235 5.306 2.153 1.00 86.06 86 ARG A N 1
ATOM 647 C CA . ARG A 1 86 ? -14.574 4.162 1.518 1.00 86.06 86 ARG A CA 1
ATOM 648 C C . ARG A 1 86 ? -13.843 4.569 0.244 1.00 86.06 86 ARG A C 1
ATOM 650 O O . ARG A 1 86 ? -14.388 5.242 -0.628 1.00 86.06 86 ARG A O 1
ATOM 657 N N . ILE A 1 87 ? -12.612 4.098 0.130 1.00 89.56 87 ILE A N 1
ATOM 658 C CA . ILE A 1 87 ? -11.693 4.303 -0.979 1.00 89.56 87 ILE A CA 1
ATOM 659 C C . ILE A 1 87 ? -11.453 2.947 -1.635 1.00 89.56 87 ILE A C 1
ATOM 661 O O . ILE A 1 87 ? -11.185 1.948 -0.966 1.00 89.56 87 ILE A O 1
ATOM 665 N N . TYR A 1 88 ? -11.525 2.921 -2.960 1.00 91.31 88 TYR A N 1
ATOM 666 C CA . TYR A 1 88 ? -11.247 1.730 -3.750 1.00 91.31 88 TYR A CA 1
ATOM 667 C C . TYR A 1 88 ? -9.873 1.853 -4.393 1.00 91.31 88 TYR A C 1
ATOM 669 O O . TYR A 1 88 ? -9.662 2.698 -5.266 1.00 91.31 88 TYR A O 1
ATOM 677 N N . LEU A 1 89 ? -8.940 1.003 -3.971 1.00 90.62 89 LEU A N 1
ATOM 678 C CA . LEU A 1 89 ? -7.596 0.951 -4.532 1.00 90.62 89 LEU A CA 1
ATOM 679 C C . LEU A 1 89 ? -7.476 -0.219 -5.510 1.00 90.62 89 LEU A C 1
ATOM 681 O O . LEU A 1 89 ? -7.628 -1.367 -5.097 1.00 90.62 89 LEU A O 1
ATOM 685 N N . PRO A 1 90 ? -7.204 0.031 -6.804 1.00 90.44 90 PRO A N 1
ATOM 686 C CA . PRO A 1 90 ? -6.997 -1.039 -7.771 1.00 90.44 90 PRO A CA 1
ATOM 687 C C . PRO A 1 90 ? -5.746 -1.858 -7.445 1.00 90.44 90 PRO A C 1
ATOM 689 O O . PRO A 1 90 ? -4.660 -1.292 -7.288 1.00 90.44 90 PRO A O 1
ATOM 692 N N . ASN A 1 91 ? -5.866 -3.188 -7.466 1.00 87.56 91 ASN A N 1
ATOM 693 C CA . ASN A 1 91 ? -4.751 -4.101 -7.181 1.00 87.56 91 ASN A CA 1
ATOM 694 C C . ASN A 1 91 ? -3.577 -3.901 -8.154 1.00 87.56 91 ASN A C 1
ATOM 696 O O . ASN A 1 91 ? -2.419 -4.021 -7.778 1.00 87.56 91 ASN A O 1
ATOM 700 N N . SER A 1 92 ? -3.867 -3.503 -9.396 1.00 88.38 92 SER A N 1
ATOM 701 C CA . SER A 1 92 ? -2.864 -3.237 -10.435 1.00 88.38 92 SER A CA 1
ATOM 702 C C . SER A 1 92 ? -2.028 -1.971 -10.214 1.00 88.38 92 SER A C 1
ATOM 704 O O . SER A 1 92 ? -1.059 -1.743 -10.941 1.00 88.38 92 SER A O 1
ATOM 706 N N . LYS A 1 93 ? -2.412 -1.106 -9.266 1.00 87.19 93 LYS A N 1
ATOM 707 C CA . LYS A 1 93 ? -1.757 0.186 -8.996 1.00 87.19 93 LYS A CA 1
ATOM 708 C C . LYS A 1 93 ? -1.183 0.283 -7.589 1.00 87.19 93 LYS A C 1
ATOM 710 O O . LYS A 1 93 ? -0.782 1.372 -7.182 1.00 87.19 93 LYS A O 1
ATOM 715 N N . MET A 1 94 ? -1.120 -0.827 -6.865 1.00 88.88 94 MET A N 1
ATOM 716 C CA . MET A 1 94 ? -0.579 -0.860 -5.516 1.00 88.88 94 MET A CA 1
ATOM 717 C C . MET A 1 94 ? 0.349 -2.048 -5.313 1.00 88.88 94 MET A C 1
ATOM 719 O O . MET A 1 94 ? 0.205 -3.090 -5.945 1.00 88.88 94 MET A O 1
ATOM 723 N N . ILE A 1 95 ? 1.285 -1.880 -4.388 1.00 90.25 95 ILE A N 1
ATOM 724 C CA . ILE A 1 95 ? 2.188 -2.931 -3.935 1.00 90.25 95 ILE A CA 1
ATOM 725 C C . ILE A 1 95 ? 1.984 -3.069 -2.430 1.00 90.25 95 ILE A C 1
ATOM 727 O O . ILE A 1 95 ? 2.458 -2.230 -1.654 1.00 90.25 95 ILE A O 1
ATOM 731 N N . ALA A 1 96 ? 1.238 -4.095 -2.022 1.00 89.19 96 ALA A N 1
ATOM 732 C CA . ALA A 1 96 ? 1.050 -4.416 -0.612 1.00 89.19 96 ALA A CA 1
ATOM 733 C C . ALA A 1 96 ? 2.403 -4.768 0.020 1.00 89.19 96 ALA A C 1
ATOM 735 O O . ALA A 1 96 ? 3.193 -5.521 -0.548 1.00 89.19 96 ALA A O 1
ATOM 736 N N . GLN A 1 97 ? 2.687 -4.170 1.170 1.00 88.25 97 GLN A N 1
ATOM 737 C CA . GLN A 1 97 ? 3.900 -4.421 1.933 1.00 88.25 97 GLN A CA 1
ATOM 738 C C . GLN A 1 97 ? 3.707 -5.661 2.813 1.00 88.25 97 GLN A C 1
ATOM 740 O O . GLN A 1 97 ? 2.586 -5.884 3.288 1.00 88.25 97 GLN A O 1
ATOM 745 N N . PRO A 1 98 ? 4.763 -6.459 3.046 1.00 84.69 98 PRO A N 1
ATOM 746 C CA . PRO A 1 98 ? 4.673 -7.697 3.820 1.00 84.69 98 PRO A CA 1
ATOM 747 C C . PRO A 1 98 ? 4.249 -7.468 5.275 1.00 84.69 98 PRO A C 1
ATOM 749 O O . PRO A 1 98 ? 3.714 -8.373 5.900 1.00 84.69 98 PRO A O 1
ATOM 752 N N . GLU A 1 99 ? 4.447 -6.264 5.808 1.00 84.38 99 GLU A N 1
ATOM 753 C CA . GLU A 1 99 ? 4.017 -5.885 7.152 1.00 84.38 99 GLU A CA 1
ATOM 754 C C . GLU A 1 99 ? 2.496 -5.664 7.261 1.00 84.38 99 GLU A C 1
ATOM 756 O O . GLU A 1 99 ? 1.991 -5.471 8.362 1.00 84.38 99 GLU A O 1
ATOM 761 N N . SER A 1 100 ? 1.748 -5.687 6.151 1.00 86.12 100 SER A N 1
ATOM 762 C CA . SER A 1 100 ? 0.284 -5.555 6.176 1.00 86.12 100 SER A CA 1
ATOM 763 C C . SER A 1 100 ? -0.374 -6.668 6.997 1.00 86.12 100 SER A C 1
ATOM 765 O O . SER A 1 100 ? 0.033 -7.826 6.925 1.00 86.12 100 SER A O 1
ATOM 767 N N . SER A 1 101 ? -1.445 -6.334 7.713 1.00 87.25 101 SER A N 1
ATOM 768 C CA . SER A 1 101 ? -2.288 -7.290 8.433 1.00 87.25 101 SER A CA 1
ATOM 769 C C . SER A 1 101 ? -3.631 -7.503 7.717 1.00 87.25 101 SER A C 1
ATOM 771 O O . SER A 1 101 ? -3.873 -6.959 6.632 1.00 87.25 101 SER A O 1
ATOM 773 N N . ALA A 1 102 ? -4.504 -8.322 8.315 1.00 86.25 102 ALA A N 1
ATOM 774 C CA . ALA A 1 102 ? -5.877 -8.502 7.846 1.00 86.25 102 ALA A CA 1
ATOM 775 C C . ALA A 1 102 ? -6.683 -7.193 7.942 1.00 86.25 102 ALA A C 1
ATOM 777 O O . ALA A 1 102 ? -7.352 -6.821 6.984 1.00 86.25 102 ALA A O 1
ATOM 778 N N . ASP A 1 103 ? -6.539 -6.460 9.048 1.00 88.81 103 ASP A N 1
ATOM 779 C CA . ASP A 1 103 ? -7.287 -5.221 9.303 1.00 88.81 103 ASP A CA 1
ATOM 780 C C . ASP A 1 103 ? -6.614 -3.981 8.697 1.00 88.81 103 ASP A C 1
ATOM 782 O O . ASP A 1 103 ? -7.273 -2.988 8.386 1.00 88.81 103 ASP A O 1
ATOM 786 N N . PHE A 1 104 ? -5.290 -4.011 8.512 1.00 91.31 104 PHE A N 1
ATOM 787 C CA . PHE A 1 104 ? -4.512 -2.853 8.076 1.00 91.31 104 PHE A CA 1
ATOM 788 C C . PHE A 1 104 ? -3.706 -3.157 6.824 1.00 91.31 104 PHE A C 1
ATOM 790 O O . PHE A 1 104 ? -2.931 -4.108 6.750 1.00 91.31 104 PHE A O 1
ATOM 797 N N . LEU A 1 105 ? -3.850 -2.293 5.827 1.00 91.75 105 LEU A N 1
ATOM 798 C CA . LEU A 1 105 ? -3.105 -2.364 4.584 1.00 91.75 105 LEU A CA 1
ATOM 799 C C . LEU A 1 105 ? -1.997 -1.312 4.593 1.00 91.75 105 LEU A C 1
ATOM 801 O O . LEU A 1 105 ? -2.262 -0.109 4.550 1.00 91.75 105 LEU A O 1
ATOM 805 N N . LEU A 1 106 ? -0.751 -1.776 4.578 1.00 92.38 106 LEU A N 1
ATOM 806 C CA . LEU A 1 106 ? 0.408 -0.946 4.289 1.00 92.38 106 LEU A CA 1
ATOM 807 C C . LEU A 1 106 ? 0.760 -1.147 2.815 1.00 92.38 106 LEU A C 1
ATOM 809 O O . LEU A 1 106 ? 1.089 -2.253 2.398 1.00 92.38 106 LEU A O 1
ATOM 813 N N . CYS A 1 107 ? 0.670 -0.107 1.991 1.00 92.44 107 CYS A N 1
ATOM 814 C CA . CYS A 1 107 ? 0.901 -0.266 0.556 1.00 92.44 107 CYS A CA 1
ATOM 815 C C . CYS A 1 107 ? 1.658 0.903 -0.063 1.00 92.44 107 CYS A C 1
ATOM 817 O O . CYS A 1 107 ? 1.602 2.042 0.400 1.00 92.44 107 CYS A O 1
ATOM 819 N N . VAL A 1 108 ? 2.376 0.599 -1.141 1.00 92.44 108 VAL A N 1
ATOM 820 C CA . VAL A 1 108 ? 3.083 1.577 -1.963 1.00 92.44 108 VAL A CA 1
ATOM 821 C C . VAL A 1 108 ? 2.268 1.827 -3.229 1.00 92.44 108 VAL A C 1
ATOM 823 O O . VAL A 1 108 ? 1.976 0.896 -3.979 1.00 92.44 108 VAL A O 1
ATOM 826 N N . ILE A 1 109 ? 1.893 3.084 -3.460 1.00 92.56 109 ILE A N 1
ATOM 827 C CA . ILE A 1 109 ? 1.060 3.524 -4.587 1.00 92.56 109 ILE A CA 1
ATOM 828 C C . ILE A 1 109 ? 1.684 4.734 -5.294 1.00 92.56 109 ILE A C 1
ATOM 830 O O . ILE A 1 109 ? 2.479 5.459 -4.690 1.00 92.56 109 ILE A O 1
ATOM 834 N N . PRO A 1 110 ? 1.330 5.012 -6.560 1.00 93.50 110 PRO A N 1
ATOM 835 C CA . PRO A 1 110 ? 1.743 6.238 -7.231 1.00 93.50 110 PRO A CA 1
ATOM 836 C C . PRO A 1 110 ? 1.250 7.491 -6.497 1.00 93.50 110 PRO A C 1
ATOM 838 O O . PRO A 1 110 ? 0.087 7.573 -6.096 1.00 93.50 110 PRO A O 1
ATOM 841 N N . LYS A 1 111 ? 2.100 8.519 -6.391 1.00 92.75 111 LYS A N 1
ATOM 842 C CA . LYS A 1 111 ? 1.767 9.776 -5.697 1.00 92.75 111 LYS A CA 1
ATOM 843 C C . LYS A 1 111 ? 0.515 10.457 -6.249 1.00 92.75 111 LYS A C 1
ATOM 845 O O . LYS A 1 111 ? -0.270 10.981 -5.467 1.00 92.75 111 LYS A O 1
ATOM 850 N N . TRP A 1 112 ? 0.305 10.437 -7.566 1.00 90.81 112 TRP A N 1
ATOM 851 C CA . TRP A 1 112 ? -0.883 11.044 -8.180 1.00 90.81 112 TRP A CA 1
ATOM 852 C C . TRP A 1 112 ? -2.179 10.370 -7.704 1.00 90.81 112 TRP A C 1
ATOM 854 O O . TRP A 1 112 ? -3.185 11.045 -7.498 1.00 90.81 112 TRP A O 1
ATOM 864 N N . LEU A 1 113 ? -2.148 9.051 -7.484 1.00 92.31 113 LEU A N 1
ATOM 865 C CA . LEU A 1 113 ? -3.294 8.292 -6.992 1.00 92.31 113 LEU A CA 1
ATOM 866 C C . LEU A 1 113 ? -3.541 8.614 -5.519 1.00 92.31 113 LEU A C 1
ATOM 868 O O . LEU A 1 113 ? -4.674 8.886 -5.137 1.00 92.31 113 LEU A O 1
ATOM 872 N N . ALA A 1 114 ? -2.471 8.671 -4.721 1.00 91.12 114 ALA A N 1
ATOM 873 C CA . ALA A 1 114 ? -2.547 9.076 -3.321 1.00 91.12 114 ALA A CA 1
ATOM 874 C C . ALA A 1 114 ? -3.114 10.496 -3.154 1.00 91.12 114 ALA A C 1
ATOM 876 O O . ALA A 1 114 ? -3.892 10.742 -2.240 1.00 91.12 114 ALA A O 1
ATOM 877 N N . GLN A 1 115 ? -2.743 11.431 -4.035 1.00 91.00 115 GLN A N 1
ATOM 878 C CA . GLN A 1 115 ? -3.279 12.795 -4.041 1.00 91.00 115 GLN A CA 1
ATOM 879 C C . GLN A 1 115 ? -4.758 12.821 -4.422 1.00 91.00 115 GLN A C 1
ATOM 881 O O . GLN A 1 115 ? -5.546 13.450 -3.727 1.00 91.00 115 GLN A O 1
ATOM 886 N N . LYS A 1 116 ? -5.136 12.109 -5.491 1.00 89.38 116 LYS A N 1
ATOM 887 C CA . LYS A 1 116 ? -6.528 12.028 -5.9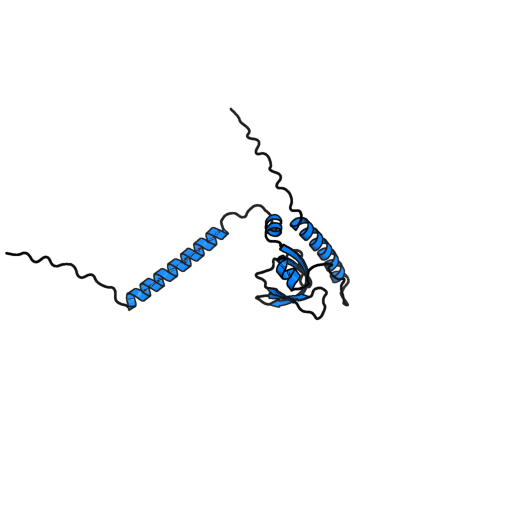54 1.00 89.38 116 LYS A CA 1
ATOM 888 C C . LYS A 1 116 ? -7.457 11.411 -4.905 1.00 89.38 116 LYS A C 1
ATOM 890 O O . LYS A 1 116 ? -8.608 11.810 -4.813 1.00 89.38 116 LYS A O 1
ATOM 895 N N . ALA A 1 117 ? -6.960 10.435 -4.151 1.00 86.25 117 ALA A N 1
ATOM 896 C CA . ALA A 1 117 ? -7.697 9.769 -3.082 1.00 86.25 117 ALA A CA 1
ATOM 897 C C . ALA A 1 117 ? -7.546 10.457 -1.710 1.00 86.25 117 ALA A C 1
ATOM 899 O O . ALA A 1 117 ? -7.958 9.885 -0.708 1.00 86.25 117 ALA A O 1
ATOM 900 N N . GLU A 1 118 ? -6.915 11.637 -1.644 1.00 86.88 118 GLU A N 1
ATOM 901 C CA . GLU A 1 118 ? -6.719 12.404 -0.401 1.00 86.88 118 GLU A CA 1
ATOM 902 C C . GLU A 1 118 ? -6.022 11.609 0.727 1.00 86.88 118 GLU A C 1
ATOM 904 O O . GLU A 1 118 ? -6.214 11.841 1.923 1.00 86.88 118 GLU A O 1
ATOM 909 N N . LEU A 1 119 ? -5.148 10.677 0.339 1.00 86.94 119 LEU A N 1
ATOM 910 C CA . LEU A 1 119 ? -4.352 9.823 1.232 1.00 86.94 119 LEU A CA 1
ATOM 911 C C . LEU A 1 119 ? -3.011 10.456 1.627 1.00 86.94 119 LEU A C 1
ATOM 913 O O . LEU A 1 119 ? -2.220 9.879 2.377 1.00 86.94 119 LEU A O 1
ATOM 917 N N . MET A 1 120 ? -2.720 11.635 1.086 1.00 82.19 120 MET A N 1
ATOM 918 C CA . MET A 1 120 ? -1.502 12.378 1.380 1.00 82.19 120 MET A CA 1
ATOM 919 C C . MET A 1 120 ? -1.628 13.140 2.702 1.00 82.19 120 MET A C 1
ATOM 921 O O . MET A 1 120 ? -2.669 13.711 3.016 1.00 82.19 120 MET A O 1
ATOM 925 N N . GLY A 1 121 ? -0.526 13.199 3.451 1.00 76.12 121 GLY A N 1
ATOM 926 C CA . GLY A 1 121 ? -0.426 13.965 4.693 1.00 76.12 121 GLY A CA 1
ATOM 927 C C . GLY A 1 121 ? -0.219 13.101 5.935 1.00 76.12 121 GLY A C 1
ATOM 928 O O . GLY A 1 121 ? 0.381 12.016 5.875 1.00 76.12 121 GLY A O 1
ATOM 929 N N . VAL A 1 122 ? -0.667 13.639 7.072 1.00 71.50 122 VAL A N 1
ATOM 930 C CA . VAL A 1 122 ? -0.578 12.996 8.388 1.00 71.50 122 VAL A CA 1
ATOM 931 C C . VAL A 1 122 ? -1.519 11.800 8.408 1.00 71.50 122 VAL A C 1
ATOM 933 O O . VAL A 1 122 ? -2.687 11.922 8.041 1.00 71.50 122 VAL A O 1
ATOM 936 N N . THR A 1 123 ? -1.006 10.637 8.803 1.00 75.19 123 THR A N 1
ATOM 937 C CA . THR A 1 123 ? -1.851 9.474 9.072 1.00 75.19 123 THR A CA 1
ATOM 938 C C . THR A 1 123 ? -2.724 9.825 10.278 1.00 75.19 123 THR A C 1
ATOM 940 O O . THR A 1 123 ? -2.144 10.047 11.345 1.00 75.19 123 THR A O 1
ATOM 943 N N . PRO A 1 124 ? -4.050 9.964 10.108 1.00 70.69 124 PRO A N 1
ATOM 944 C CA . PRO A 1 124 ? -4.942 10.345 11.194 1.00 70.69 124 PRO A CA 1
ATOM 945 C C . PRO A 1 124 ? -4.872 9.310 12.313 1.00 70.69 124 PRO A C 1
ATOM 947 O O . PRO A 1 124 ? -4.571 8.134 12.077 1.00 70.69 124 PRO A O 1
ATOM 950 N N . ASP A 1 125 ? -5.116 9.773 13.532 1.00 71.31 125 ASP A N 1
ATOM 951 C CA . ASP A 1 125 ? -5.305 8.867 14.651 1.00 71.31 125 ASP A CA 1
ATOM 952 C C . ASP A 1 125 ? -6.677 8.199 14.541 1.00 71.31 125 ASP A C 1
ATOM 954 O O . ASP A 1 125 ? -7.587 8.678 13.861 1.00 71.31 125 ASP A O 1
ATOM 958 N N . LEU A 1 126 ? -6.776 7.033 15.159 1.00 72.38 126 LEU A N 1
ATOM 959 C CA . LEU A 1 126 ? -7.864 6.095 14.943 1.00 72.38 126 LEU A CA 1
ATOM 960 C C . LEU A 1 126 ? -9.165 6.629 15.530 1.00 72.38 126 LEU A C 1
ATOM 962 O O . LEU A 1 126 ? -9.254 6.865 16.734 1.00 72.38 126 LEU A O 1
ATOM 966 N N . ALA A 1 127 ? -10.178 6.790 14.683 1.00 62.97 127 ALA A N 1
ATOM 967 C CA . ALA A 1 127 ? -11.513 7.196 15.091 1.00 62.97 127 ALA A CA 1
ATOM 968 C C . ALA A 1 127 ? -12.382 5.943 15.304 1.00 62.97 127 ALA A C 1
ATOM 970 O O . ALA A 1 127 ? -13.163 5.572 14.432 1.00 62.97 127 ALA A O 1
ATOM 971 N N . GLY A 1 128 ? -12.225 5.243 16.435 1.00 66.06 128 GLY A N 1
ATOM 972 C CA . GLY A 1 128 ? -13.093 4.102 16.757 1.00 66.06 128 GLY A CA 1
ATOM 973 C C . GLY A 1 128 ? -12.711 3.271 17.986 1.00 66.06 128 GLY A C 1
ATOM 974 O O . GLY A 1 128 ? -11.634 3.425 18.567 1.00 66.06 128 GLY A O 1
ATOM 975 N N . ASP A 1 129 ? -13.607 2.346 18.342 1.00 76.25 129 ASP A N 1
ATOM 976 C CA . ASP A 1 129 ? -13.468 1.376 19.440 1.00 76.25 129 ASP A CA 1
ATOM 977 C C . ASP A 1 129 ? -12.558 0.205 19.042 1.00 76.25 129 ASP A C 1
ATOM 979 O O . ASP A 1 129 ? -12.994 -0.928 18.857 1.00 76.25 129 ASP A O 1
ATOM 983 N N . TRP A 1 130 ? -11.276 0.489 18.827 1.00 81.31 130 TRP A N 1
ATOM 984 C CA . TRP A 1 130 ? -10.304 -0.529 18.424 1.00 81.31 130 TRP A CA 1
ATOM 985 C C . TRP A 1 130 ? -9.665 -1.186 19.637 1.00 81.31 130 TRP A C 1
ATOM 987 O O . TRP A 1 130 ? -9.377 -0.500 20.629 1.00 81.31 130 TRP A O 1
ATOM 997 N N . SER A 1 131 ? -9.384 -2.486 19.519 1.00 89.19 131 SER A N 1
ATOM 998 C CA . SER A 1 131 ? -8.676 -3.233 20.556 1.00 89.19 131 SER A CA 1
ATOM 999 C C . SER A 1 131 ? -7.262 -2.684 20.770 1.00 89.19 131 SER A C 1
ATOM 1001 O O . SER A 1 131 ? -6.684 -2.014 19.908 1.00 89.19 131 SER A O 1
ATOM 1003 N N . GLU A 1 132 ? -6.682 -2.966 21.934 1.00 90.19 132 GLU A N 1
ATOM 1004 C CA . GLU A 1 132 ? -5.311 -2.557 22.249 1.00 90.19 132 GLU A CA 1
ATOM 1005 C C . GLU A 1 132 ? -4.298 -3.136 21.245 1.00 90.19 132 GLU A C 1
ATOM 1007 O O . GLU A 1 132 ? -3.446 -2.409 20.737 1.00 90.19 132 GLU A O 1
ATOM 1012 N 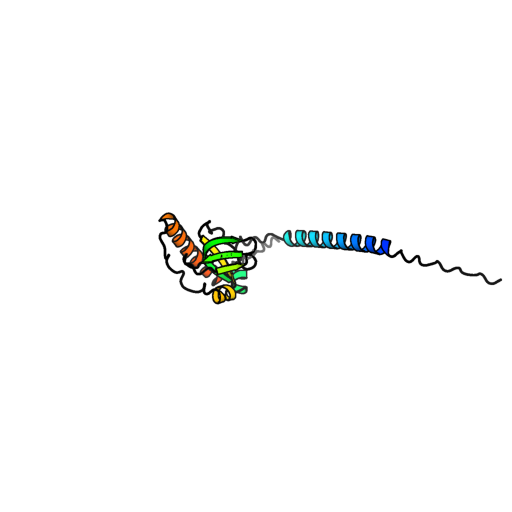N . GLU A 1 133 ? -4.483 -4.396 20.842 1.00 90.19 133 GLU A N 1
ATOM 1013 C CA . GLU A 1 133 ? -3.664 -5.077 19.829 1.00 90.19 133 GLU A CA 1
ATOM 1014 C C . GLU A 1 133 ? -3.748 -4.404 18.446 1.00 90.19 133 GLU A C 1
ATOM 1016 O O . GLU A 1 133 ? -2.744 -4.248 17.738 1.00 90.19 133 GLU A O 1
ATOM 1021 N N . GLN A 1 134 ? -4.943 -3.950 18.057 1.00 89.62 134 GLN A N 1
ATOM 1022 C CA . GLN A 1 134 ? -5.146 -3.218 16.808 1.00 89.62 134 GLN A CA 1
ATOM 1023 C C . GLN A 1 134 ? -4.448 -1.857 16.839 1.00 89.62 134 GLN A C 1
ATOM 1025 O O . GLN A 1 134 ? -3.810 -1.469 15.858 1.00 89.62 134 GLN A O 1
ATOM 1030 N N . ARG A 1 135 ? -4.513 -1.145 17.971 1.00 88.75 135 ARG A N 1
ATOM 1031 C CA . ARG A 1 135 ? -3.815 0.138 18.158 1.00 88.75 135 ARG A CA 1
ATOM 1032 C C . ARG A 1 135 ? -2.300 -0.036 18.128 1.00 88.75 135 ARG A C 1
ATOM 1034 O O . ARG A 1 135 ? -1.611 0.747 17.475 1.00 88.75 135 ARG A O 1
ATOM 1041 N N . GLU A 1 136 ? -1.779 -1.064 18.790 1.00 90.50 136 GLU A N 1
ATOM 1042 C CA . GLU A 1 136 ? -0.350 -1.380 18.774 1.00 90.50 136 GLU A CA 1
ATOM 1043 C C . GLU A 1 136 ? 0.125 -1.707 17.354 1.00 90.50 136 GLU A C 1
ATOM 1045 O O . GLU A 1 136 ? 1.125 -1.163 16.872 1.00 90.50 136 GLU A O 1
ATOM 1050 N N . THR A 1 137 ? -0.641 -2.529 16.634 1.00 90.88 137 THR A N 1
ATOM 1051 C CA . THR A 1 137 ? -0.352 -2.848 15.235 1.00 90.88 137 THR A CA 1
ATOM 1052 C C . THR A 1 137 ? -0.387 -1.602 14.359 1.00 90.88 137 THR A C 1
ATOM 1054 O O . THR A 1 137 ? 0.540 -1.390 13.578 1.00 90.88 137 THR A O 1
ATOM 1057 N N . TRP A 1 138 ? -1.388 -0.736 14.515 1.00 90.00 138 TRP A N 1
ATOM 1058 C CA . TRP A 1 138 ? -1.460 0.522 13.777 1.00 90.00 138 TRP A CA 1
ATOM 1059 C C . TRP A 1 138 ? -0.240 1.412 14.014 1.00 90.00 138 TRP A C 1
ATOM 1061 O O . TRP A 1 138 ? 0.353 1.903 13.055 1.00 90.00 138 TRP A O 1
ATOM 1071 N N . ASN A 1 139 ? 0.179 1.584 15.270 1.00 89.81 139 ASN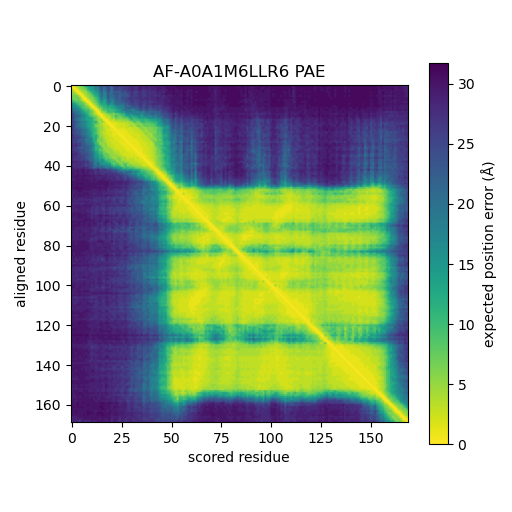 A N 1
ATOM 1072 C CA . ASN A 1 139 ? 1.339 2.406 15.616 1.00 89.81 139 ASN A CA 1
ATOM 1073 C C . ASN A 1 139 ? 2.632 1.850 15.006 1.00 89.81 139 ASN A C 1
ATOM 1075 O O . ASN A 1 139 ? 3.371 2.580 14.344 1.00 89.81 139 ASN A O 1
ATOM 1079 N N . ARG A 1 140 ? 2.850 0.537 15.115 1.00 90.38 140 ARG A N 1
ATOM 1080 C CA . ARG A 1 140 ? 3.978 -0.149 14.471 1.00 90.38 140 ARG A CA 1
ATOM 1081 C C . ARG A 1 140 ? 3.987 0.056 12.952 1.00 90.38 140 ARG A C 1
ATOM 1083 O O . ARG A 1 140 ? 5.039 0.307 12.361 1.00 90.38 140 ARG A O 1
ATOM 1090 N N . LEU A 1 141 ? 2.823 -0.013 12.304 1.00 91.12 141 LEU A N 1
ATOM 1091 C CA . LEU A 1 141 ? 2.703 0.216 10.861 1.00 91.12 141 LEU A CA 1
ATOM 1092 C C . LEU A 1 141 ? 2.845 1.690 10.472 1.00 91.12 141 LEU A C 1
ATOM 1094 O O . LEU A 1 141 ? 3.360 1.986 9.392 1.00 91.12 141 LEU A O 1
ATOM 1098 N N . LYS A 1 142 ? 2.439 2.622 11.338 1.00 89.56 142 LYS A N 1
ATOM 1099 C CA . LYS A 1 142 ? 2.638 4.067 11.160 1.00 89.56 142 LYS A CA 1
ATOM 1100 C C . LYS A 1 142 ? 4.136 4.375 11.089 1.00 89.56 142 LYS A C 1
ATOM 1102 O O . LYS A 1 142 ? 4.573 5.049 10.151 1.00 89.56 142 LYS A O 1
ATOM 1107 N N . ASP A 1 143 ? 4.930 3.787 11.980 1.00 88.81 143 ASP A N 1
ATOM 1108 C CA . ASP A 1 143 ? 6.393 3.906 11.969 1.00 88.81 143 ASP A CA 1
ATOM 1109 C C . ASP A 1 143 ? 7.023 3.252 10.733 1.00 88.81 143 ASP A C 1
ATOM 1111 O O . ASP A 1 143 ? 7.872 3.855 10.063 1.00 88.81 143 ASP A O 1
ATOM 1115 N N . ALA A 1 144 ? 6.559 2.055 10.357 1.00 89.19 144 ALA A N 1
ATOM 1116 C CA . ALA A 1 144 ? 7.003 1.380 9.137 1.00 89.19 144 ALA A CA 1
ATOM 1117 C C . ALA A 1 144 ? 6.724 2.228 7.883 1.00 89.19 144 ALA A C 1
ATOM 1119 O O . ALA A 1 144 ? 7.610 2.420 7.045 1.00 89.19 144 ALA A O 1
ATOM 1120 N N . ARG A 1 145 ? 5.530 2.827 7.783 1.00 91.19 145 ARG A N 1
ATOM 1121 C CA . ARG A 1 145 ? 5.136 3.739 6.699 1.00 91.19 145 ARG A CA 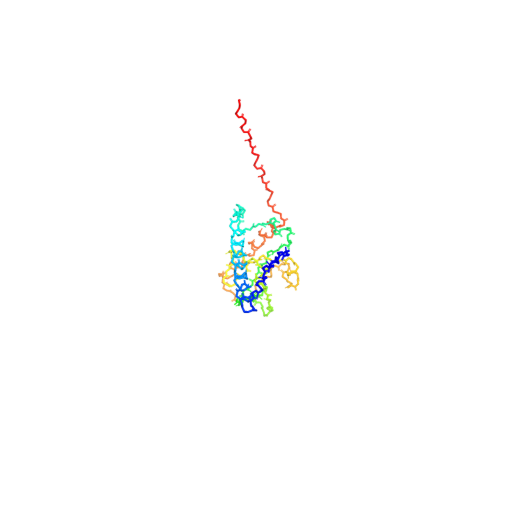1
ATOM 1122 C C . ARG A 1 145 ? 6.073 4.938 6.592 1.00 91.19 145 ARG A C 1
ATOM 1124 O O . ARG A 1 145 ? 6.471 5.307 5.482 1.00 91.19 145 ARG A O 1
ATOM 1131 N N . PHE A 1 146 ? 6.441 5.556 7.715 1.00 88.19 146 PHE A N 1
ATOM 1132 C CA . PHE A 1 146 ? 7.407 6.659 7.721 1.00 88.19 146 PHE A CA 1
ATOM 1133 C C . PHE A 1 146 ? 8.802 6.200 7.288 1.00 88.19 146 PHE A C 1
ATOM 1135 O O . PHE A 1 146 ? 9.420 6.847 6.439 1.00 88.19 146 PHE A O 1
ATOM 1142 N N . SER A 1 147 ? 9.270 5.063 7.804 1.00 88.38 147 SER A N 1
ATOM 1143 C CA . SER A 1 147 ? 10.560 4.467 7.439 1.00 88.38 147 SER A CA 1
ATOM 1144 C C . SER A 1 147 ? 10.652 4.169 5.938 1.00 88.38 147 SER A C 1
ATOM 1146 O O . SER A 1 147 ? 11.615 4.569 5.280 1.00 88.38 147 SER A O 1
ATOM 1148 N N . ILE A 1 148 ? 9.619 3.549 5.361 1.00 88.12 148 ILE A N 1
ATOM 1149 C CA . ILE A 1 148 ? 9.536 3.246 3.926 1.00 88.12 148 ILE A CA 1
ATOM 1150 C C . ILE A 1 148 ? 9.523 4.532 3.097 1.00 88.12 148 ILE A C 1
ATOM 1152 O O . ILE A 1 148 ? 10.305 4.657 2.157 1.00 88.12 148 ILE A O 1
ATOM 1156 N N . ASN A 1 149 ? 8.692 5.518 3.449 1.00 89.19 149 ASN A N 1
ATOM 1157 C CA . ASN A 1 149 ? 8.671 6.794 2.729 1.00 89.19 149 ASN A CA 1
ATOM 1158 C C . ASN A 1 149 ? 10.033 7.491 2.756 1.00 89.19 149 ASN A C 1
ATOM 1160 O O . ASN A 1 149 ? 10.469 8.011 1.731 1.00 89.19 149 ASN A O 1
ATOM 1164 N N . ARG A 1 150 ? 10.739 7.453 3.891 1.00 88.00 150 ARG A N 1
ATOM 1165 C CA . ARG A 1 150 ? 12.097 7.994 4.000 1.00 88.00 150 ARG A CA 1
ATOM 1166 C C . ARG A 1 150 ? 13.075 7.258 3.080 1.00 88.00 150 ARG A C 1
ATOM 1168 O O . ARG A 1 150 ? 13.878 7.913 2.422 1.00 88.00 150 ARG A O 1
ATOM 1175 N N . LYS A 1 151 ? 12.988 5.927 2.990 1.00 85.06 151 LYS A N 1
ATOM 1176 C CA . LYS A 1 151 ? 13.808 5.113 2.071 1.00 85.06 151 LYS A CA 1
ATOM 1177 C C . LYS A 1 151 ? 13.494 5.396 0.601 1.00 85.06 151 LYS A C 1
ATOM 1179 O O . LYS A 1 151 ? 14.414 5.428 -0.205 1.00 85.06 151 LYS A O 1
ATOM 1184 N N . ILE A 1 152 ? 12.231 5.642 0.249 1.00 86.50 152 ILE A N 1
ATOM 1185 C CA . ILE A 1 152 ? 11.840 6.052 -1.110 1.00 86.50 152 ILE A CA 1
ATOM 1186 C C . ILE A 1 152 ? 12.374 7.455 -1.423 1.00 86.50 152 ILE A C 1
ATOM 1188 O O . ILE A 1 152 ? 12.890 7.696 -2.507 1.00 86.50 152 ILE A O 1
ATOM 1192 N N . GLN A 1 153 ? 12.262 8.402 -0.491 1.00 86.12 153 GLN A N 1
ATOM 1193 C CA . GLN A 1 153 ? 12.712 9.782 -0.708 1.00 86.12 153 GLN A CA 1
ATOM 1194 C C . GLN A 1 153 ? 14.235 9.910 -0.769 1.00 86.12 153 GLN A C 1
ATOM 1196 O O . GLN A 1 153 ? 14.743 10.726 -1.536 1.00 86.12 153 GLN A O 1
ATOM 1201 N N . SER A 1 154 ? 14.942 9.092 0.008 1.00 83.94 154 SER A N 1
ATOM 1202 C CA . SER A 1 154 ? 16.398 9.091 0.126 1.00 83.94 154 SER A CA 1
ATOM 1203 C C . SER A 1 154 ? 16.923 7.662 -0.007 1.00 83.94 154 SER A C 1
ATOM 1205 O O . SER A 1 154 ? 17.345 7.067 0.992 1.00 83.94 154 SER A O 1
ATOM 1207 N N . PRO A 1 155 ? 16.886 7.075 -1.217 1.00 76.62 155 PRO A N 1
ATOM 1208 C CA . PRO A 1 155 ? 17.307 5.700 -1.392 1.00 76.62 155 PRO A CA 1
ATOM 1209 C C . PRO A 1 155 ? 18.809 5.561 -1.134 1.00 76.62 155 PRO A C 1
ATOM 1211 O O . PRO A 1 155 ? 19.588 6.468 -1.456 1.00 76.62 155 PRO A O 1
ATOM 1214 N N . PRO A 1 156 ? 19.249 4.421 -0.575 1.00 68.44 156 PRO A N 1
ATOM 1215 C CA . PRO A 1 156 ? 20.654 4.199 -0.285 1.00 68.44 156 PRO A CA 1
ATOM 1216 C C . PRO A 1 156 ? 21.497 4.331 -1.558 1.00 68.44 156 PRO A C 1
ATOM 1218 O O . PRO A 1 156 ? 21.134 3.875 -2.656 1.00 68.44 156 PRO A O 1
ATOM 1221 N N . ARG A 1 157 ? 22.647 4.997 -1.422 1.00 65.00 157 ARG A N 1
ATOM 1222 C CA . ARG A 1 157 ? 23.659 5.039 -2.479 1.00 65.00 157 ARG A CA 1
ATOM 1223 C C . ARG A 1 157 ? 24.186 3.616 -2.665 1.00 65.00 157 ARG A C 1
ATOM 1225 O O . ARG A 1 157 ? 24.463 2.942 -1.680 1.00 65.00 157 ARG A O 1
ATOM 1232 N N . LEU A 1 158 ? 24.296 3.156 -3.912 1.00 59.00 158 LEU A N 1
ATOM 1233 C CA . LEU A 1 158 ? 25.024 1.934 -4.218 1.00 59.00 158 LEU A CA 1
ATOM 1234 C C . LEU A 1 158 ? 26.447 2.200 -3.749 1.00 59.00 158 LEU A C 1
ATOM 1236 O O . LEU A 1 158 ? 27.118 3.080 -4.289 1.00 59.00 158 LEU A O 1
ATOM 1240 N N . THR A 1 159 ? 26.879 1.499 -2.709 1.00 48.44 159 THR A N 1
ATOM 1241 C CA . THR A 1 159 ? 28.297 1.383 -2.428 1.00 48.44 159 THR A CA 1
ATOM 1242 C C . THR A 1 159 ? 28.862 0.596 -3.596 1.00 48.44 159 THR A C 1
ATOM 1244 O O . THR A 1 159 ? 28.666 -0.612 -3.713 1.00 48.44 159 THR A O 1
ATOM 1247 N N . THR A 1 160 ? 29.485 1.306 -4.534 1.00 44.38 160 THR A N 1
ATOM 1248 C CA . THR A 1 160 ? 30.326 0.694 -5.552 1.00 44.38 160 THR A CA 1
ATOM 1249 C C . THR A 1 160 ? 31.437 -0.013 -4.790 1.00 44.38 160 THR A C 1
ATOM 1251 O O . THR A 1 160 ? 32.428 0.613 -4.421 1.00 44.38 160 THR A O 1
ATOM 1254 N N . HIS A 1 161 ? 31.256 -1.293 -4.462 1.00 44.19 161 HIS A N 1
ATOM 1255 C CA . HIS A 1 161 ? 32.376 -2.115 -4.042 1.00 44.19 161 HIS A CA 1
ATOM 1256 C C . HIS A 1 161 ? 33.331 -2.114 -5.226 1.00 44.19 161 HIS A C 1
ATOM 1258 O O . HIS A 1 161 ? 33.033 -2.666 -6.286 1.00 44.19 161 HIS A O 1
ATOM 1264 N N . ALA A 1 162 ? 34.424 -1.370 -5.063 1.00 42.69 162 ALA A N 1
ATOM 1265 C CA . ALA A 1 162 ? 35.529 -1.351 -5.988 1.00 42.69 162 ALA A CA 1
ATOM 1266 C C . ALA A 1 162 ? 35.923 -2.807 -6.228 1.00 42.69 162 ALA A C 1
ATOM 1268 O O . ALA A 1 162 ? 36.362 -3.502 -5.312 1.00 42.69 162 ALA A O 1
ATOM 1269 N N . ILE A 1 163 ? 35.709 -3.277 -7.455 1.00 47.34 163 ILE A N 1
ATOM 1270 C CA . ILE A 1 163 ? 36.312 -4.509 -7.936 1.00 47.34 163 ILE A CA 1
ATOM 1271 C C . ILE A 1 163 ? 37.810 -4.212 -7.939 1.00 47.34 163 ILE A C 1
ATOM 1273 O O . ILE A 1 163 ? 38.332 -3.616 -8.880 1.00 47.34 163 ILE A O 1
ATOM 1277 N N . SER A 1 164 ? 38.476 -4.536 -6.830 1.00 42.16 164 SER A N 1
ATOM 1278 C CA . SER A 1 164 ? 39.926 -4.585 -6.756 1.00 42.16 164 SER A CA 1
ATOM 1279 C C . SER A 1 164 ? 40.357 -5.625 -7.779 1.00 42.16 164 SER A C 1
ATOM 1281 O O . SER A 1 164 ? 40.207 -6.829 -7.568 1.00 42.16 164 SER A O 1
ATOM 1283 N N . ARG A 1 165 ? 40.796 -5.155 -8.948 1.00 41.97 165 ARG A N 1
ATOM 1284 C CA . ARG A 1 165 ? 41.526 -5.983 -9.898 1.00 41.97 165 ARG A CA 1
ATOM 1285 C C . ARG A 1 165 ? 42.827 -6.364 -9.206 1.00 41.97 165 ARG A C 1
ATOM 1287 O O . ARG A 1 165 ? 43.774 -5.584 -9.186 1.00 41.97 165 ARG A O 1
ATOM 1294 N N . VAL A 1 166 ? 42.850 -7.555 -8.623 1.00 42.59 166 VAL A N 1
ATOM 1295 C CA . VAL A 1 166 ? 44.093 -8.249 -8.309 1.00 42.59 166 VAL A CA 1
ATOM 1296 C C . VAL A 1 166 ? 44.720 -8.595 -9.659 1.00 42.59 166 VAL A C 1
ATOM 1298 O O . VAL A 1 166 ? 44.384 -9.599 -10.279 1.00 42.59 166 VAL A O 1
ATOM 1301 N N . ASN A 1 167 ? 45.564 -7.695 -10.162 1.00 41.41 167 ASN A N 1
ATOM 1302 C CA . ASN A 1 16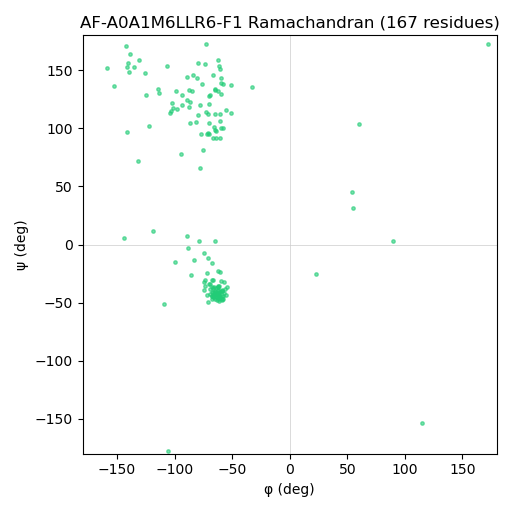7 ? 46.527 -8.018 -11.203 1.00 41.41 167 ASN A CA 1
ATOM 1303 C C . ASN A 1 167 ? 47.585 -8.912 -10.552 1.00 41.41 167 ASN A C 1
ATOM 1305 O O . ASN A 1 167 ? 48.513 -8.416 -9.921 1.00 41.41 167 ASN A O 1
ATOM 1309 N N . THR A 1 168 ? 47.429 -10.223 -10.679 1.00 45.59 168 THR A N 1
ATOM 1310 C CA . THR A 1 168 ? 48.566 -11.143 -10.631 1.00 45.59 168 THR A CA 1
ATOM 1311 C C . THR A 1 168 ? 49.126 -11.248 -12.040 1.00 45.59 168 THR A C 1
ATOM 1313 O O . THR A 1 168 ? 48.513 -11.879 -12.902 1.00 45.59 168 THR A O 1
ATOM 1316 N N . ALA A 1 169 ? 50.260 -10.588 -12.250 1.00 44.12 169 ALA A N 1
ATOM 1317 C CA . ALA A 1 169 ? 51.232 -10.872 -13.295 1.00 44.12 169 ALA A CA 1
ATOM 1318 C C . ALA A 1 169 ? 52.609 -10.899 -12.628 1.00 44.12 169 ALA A C 1
ATOM 1320 O O . ALA A 1 169 ? 52.829 -10.027 -11.753 1.00 44.12 169 ALA A O 1
#

Foldseek 3Di:
DDDDDDDDDDDDDDPVVVVVVVVVVVVVVVVVVVVVVVVVVVPDPDPPPPDPLQVCLVQQKAKFKWFFDDDDPQWTWTHLAPDPPTDTGGPVFWDFDPLADPGMTIIIGHPVVCVVSVRDDDRDYHDDDDDPVVNVSSVVSSVVRVVSRVCSNPPDDPPPPPPPPPPDD

Nearest PDB structures (foldseek):
  9dk1-assembly1_B  TM=3.978E-01  e=9.269E-01  Streptomyces rochei
  6y6m-assembly1_A  TM=5.681E-01  e=5.071E+00  Drosophila melanogaster
  9dk3-assembly1_B  TM=3.960E-01  e=1.119E+00  Streptomyces rochei

Radius of gyration: 28.52 Å; Cα contacts (8 Å, |Δi|>4): 161; chains: 1; bounding box: 69×44×106 Å

pLDDT: mean 74.87, std 16.69, range [41.41, 93.5]

Secondary structure (DSSP, 8-state):
------PPP-----HHHHHHHHHHHHHHHHHHHHHHHHHHHHS---SS-S--HHHHHHTTEEEEEEEEEEE-SSEEEEESSSSS--EEEEGGG-EE-TT--SSEEEEEEEHHHHHHTT--SS-PPP-S---HHHHHHHHHHHHHHHHHHHHHHSPPP------------

Organism: NCBI:txid722472

Mean predicted aligned error: 16.02 Å